Protein AF-A0A822ARX7-F1 (afdb_monomer)

Secondary structure (DSSP, 8-state):
----------S-----EEEEEETTEEEEEESSHHHHHHHHHHHHHHEEE-TTS-EEE-TT-EEEE--S-S--EEEEE-SSS---HHHHHHHHHHHHHTT--EEEEE--BTTB--S--SS-TT-

Sequence (123 aa):
MHNANNTYNKIQTKAVNTLTTSRQIATIEATTVWGSLRGLETFSQLIYIDQQNYVVINDSVTLVDSPRFQHRGVMLDTARHFLPVSIIKKNLDVMSYNKLNVFHWHIVDDQSFPFQSTTFPNL

Nearest PDB structures (foldseek):
  2gk1-assembly1_M  TM=9.435E-01  e=1.002E-12  Homo sapiens
  2gk1-assembly1_I  TM=9.692E-01  e=2.557E-11  Homo sapiens
  5oar-assembly1_B  TM=9.523E-01  e=1.86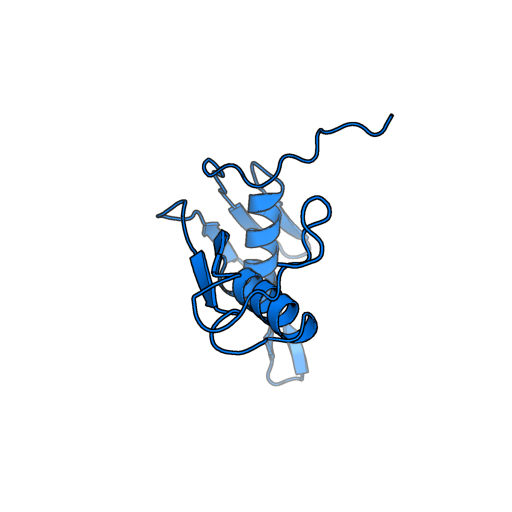0E-07  Aspergillus oryzae
  6ezt-assembly1_A  TM=9.159E-01  e=4.454E-06  Vibrio harveyi
  6ezs-assembly1_A  TM=9.127E-01  e=9.544E-06  Vibrio harveyi

Mean predicted aligned error: 7.73 Å

InterPro domains:
  IPR015883 Beta-hexosaminidase, catalytic domain [PF00728] (69-123)
  IPR017853 Glycoside hydrolase superfamily [SSF51445] (69-123)
  IPR025705 Beta-hexosaminidase [PR00738] (26-46)
  IPR025705 Beta-hexosaminidase [PR00738] (63-80)
  IPR025705 Beta-hexosaminidase [PR00738] (92-113)
  IPR025705 Beta-hexosaminidase [PTHR22600] (14-123)
  IPR029018 Beta-hexosaminidase-like, domain 2 [G3DSA:3.30.379.10] (1-65)
  IPR029018 Beta-hexosaminidase-like, domain 2 [SSF55545] (18-68)
  IPR029019 Beta-hexosaminidase, eukaryotic type, N-terminal [PF14845] (19-46)

Radius of gyration: 19.69 Å; Cα contacts (8 Å, |Δi|>4): 163; chains: 1; bounding box: 47×42×51 Å

Organism: NCBI:txid392032

pLDDT: mean 84.15, std 19.01, range [29.36, 98.19]

Solvent-accessible surface area (backbone atoms only — not comparable to full-atom values): 7705 Å² total; per-residue (Å²): 136,84,79,88,75,75,76,68,89,57,72,85,67,73,31,49,24,42,37,45,42,52,106,86,51,76,48,81,47,45,83,37,74,70,15,44,57,53,40,50,51,55,51,58,71,49,50,45,69,50,98,84,72,44,86,44,61,71,80,72,46,77,48,80,49,64,74,94,60,68,85,36,68,53,77,47,65,35,15,88,48,81,66,57,68,70,58,57,50,52,51,54,52,54,31,52,76,68,70,40,78,39,82,44,72,44,49,59,50,98,80,29,62,74,69,87,45,88,90,49,77,86,103

Foldseek 3Di:
DDDPPPPQDDLPDWWWWWWFDDPPDTDTDTPDPLNVLLVVLVQVVQWDQDPVRDTDGDHGDIDIDTDPGSAFEDEDECAVPHDDPVVVVVVVVVCSNVSHRDYHYNQHDPRDHPDQDPVCRPD

Structure (mmCIF, N/CA/C/O backbone):
data_AF-A0A822ARX7-F1
#
_entry.id   AF-A0A822ARX7-F1
#
loop_
_atom_site.group_PDB
_atom_site.id
_atom_site.type_symbol
_atom_site.label_atom_id
_atom_site.label_alt_id
_atom_site.label_comp_id
_atom_site.label_asym_id
_atom_site.label_entity_id
_atom_site.label_seq_id
_atom_site.pdbx_PDB_ins_code
_atom_site.Cartn_x
_atom_site.Cartn_y
_atom_site.Cartn_z
_atom_site.occupancy
_atom_site.B_iso_or_equiv
_atom_site.auth_seq_id
_atom_site.auth_comp_id
_atom_site.auth_asym_id
_atom_site.auth_atom_id
_atom_site.pdbx_PDB_model_num
ATOM 1 N N . MET A 1 1 ? -1.725 24.331 -16.579 1.00 33.25 1 MET A N 1
ATOM 2 C CA . MET A 1 1 ? -0.483 24.184 -15.790 1.00 33.25 1 MET A CA 1
ATOM 3 C C . MET A 1 1 ? -0.858 23.514 -14.475 1.00 33.25 1 MET A C 1
ATOM 5 O O . MET A 1 1 ? -1.492 24.142 -13.641 1.00 33.25 1 MET A O 1
ATOM 9 N N . HIS A 1 2 ? -0.648 22.200 -14.384 1.00 31.80 2 HIS A N 1
ATOM 10 C CA . HIS A 1 2 ? -1.139 21.354 -13.291 1.00 31.80 2 HIS A CA 1
ATOM 11 C C . HIS A 1 2 ? -0.182 21.460 -12.093 1.00 31.80 2 HIS A C 1
ATOM 13 O O . HIS A 1 2 ? 1.029 21.337 -12.255 1.00 31.80 2 HIS A O 1
ATOM 19 N N . ASN A 1 3 ? -0.730 21.776 -10.922 1.00 29.36 3 ASN A N 1
ATOM 20 C CA . ASN A 1 3 ? -0.005 22.190 -9.724 1.00 29.36 3 ASN A CA 1
ATOM 21 C C . ASN A 1 3 ? 0.778 21.009 -9.112 1.00 29.36 3 ASN A C 1
ATOM 23 O O . ASN A 1 3 ? 0.186 20.008 -8.711 1.00 29.36 3 ASN A O 1
ATOM 27 N N . ALA A 1 4 ? 2.106 21.119 -9.042 1.00 34.59 4 ALA A N 1
ATOM 28 C CA . ALA A 1 4 ? 3.039 20.083 -8.588 1.00 34.59 4 ALA A CA 1
ATOM 29 C C . ALA A 1 4 ? 3.128 19.964 -7.048 1.00 34.59 4 ALA A C 1
ATOM 31 O O . ALA A 1 4 ? 4.211 19.803 -6.493 1.00 34.59 4 ALA A O 1
ATOM 32 N N . ASN A 1 5 ? 1.984 20.009 -6.357 1.00 34.19 5 ASN A N 1
ATOM 33 C CA . ASN A 1 5 ? 1.888 19.834 -4.900 1.00 34.19 5 ASN A CA 1
ATOM 34 C C . ASN A 1 5 ? 1.461 18.411 -4.494 1.00 34.19 5 ASN A C 1
ATOM 36 O O . ASN A 1 5 ? 0.973 18.201 -3.387 1.00 34.19 5 ASN A O 1
ATOM 40 N N . ASN A 1 6 ? 1.656 17.413 -5.364 1.00 38.12 6 ASN A N 1
ATOM 41 C CA . ASN A 1 6 ? 1.599 16.012 -4.951 1.00 38.12 6 ASN A CA 1
ATOM 42 C C . ASN A 1 6 ? 2.914 15.675 -4.253 1.00 38.12 6 ASN A C 1
ATOM 44 O O . ASN A 1 6 ? 3.900 15.291 -4.880 1.00 38.12 6 ASN A O 1
ATOM 48 N N . THR A 1 7 ? 2.938 15.897 -2.944 1.00 48.03 7 THR A N 1
ATOM 49 C CA . THR A 1 7 ? 4.069 15.638 -2.059 1.00 48.03 7 THR A CA 1
ATOM 50 C C . THR A 1 7 ? 4.378 14.138 -2.061 1.00 48.03 7 THR A C 1
ATOM 52 O O . THR A 1 7 ? 3.872 13.389 -1.229 1.00 48.03 7 THR A O 1
ATOM 55 N N . TYR A 1 8 ? 5.185 13.674 -3.019 1.00 51.50 8 TYR A N 1
ATOM 56 C CA . TYR A 1 8 ? 5.755 12.327 -3.005 1.00 51.50 8 TYR A CA 1
ATOM 57 C C . TYR A 1 8 ? 6.392 12.061 -1.633 1.00 51.50 8 TYR A C 1
ATOM 59 O O . TYR A 1 8 ? 6.979 12.974 -1.048 1.00 51.50 8 TYR A O 1
ATOM 67 N N . ASN A 1 9 ? 6.245 10.832 -1.120 1.00 53.03 9 ASN A N 1
ATOM 68 C CA . ASN A 1 9 ? 6.721 10.389 0.197 1.00 53.03 9 ASN A CA 1
ATOM 69 C C . ASN A 1 9 ? 8.173 10.829 0.465 1.00 53.03 9 ASN A C 1
ATOM 71 O O . ASN A 1 9 ? 9.123 10.127 0.123 1.00 53.03 9 ASN A O 1
ATOM 75 N N . LYS A 1 10 ? 8.365 11.984 1.111 1.00 45.78 10 LYS A N 1
ATOM 76 C CA . LYS A 1 10 ? 9.645 12.340 1.726 1.00 45.78 10 LYS A CA 1
ATOM 77 C C . LYS A 1 10 ? 9.791 11.505 2.998 1.00 45.78 10 LYS A C 1
ATOM 79 O O . LYS A 1 10 ? 8.817 11.267 3.713 1.00 45.78 10 LYS A O 1
ATOM 84 N N . ILE A 1 11 ? 11.021 11.084 3.288 1.00 45.59 11 ILE A N 1
ATOM 85 C CA . ILE A 1 11 ? 11.367 10.139 4.368 1.00 45.59 11 ILE A CA 1
ATOM 86 C C . ILE A 1 11 ? 10.831 10.597 5.745 1.00 45.59 11 ILE A C 1
ATOM 88 O O . ILE A 1 11 ? 10.535 9.772 6.602 1.00 45.59 11 ILE A O 1
ATOM 92 N N . GLN A 1 12 ? 10.566 11.892 5.931 1.00 41.66 12 GLN A N 1
ATOM 93 C CA . GLN A 1 12 ? 10.018 12.475 7.159 1.00 41.66 12 GLN A CA 1
ATOM 94 C C . GLN A 1 12 ? 8.488 12.356 7.307 1.00 41.66 12 GLN A C 1
ATOM 96 O O . GLN A 1 12 ? 7.802 13.331 7.609 1.00 41.66 12 GLN A O 1
ATOM 101 N N . THR A 1 13 ? 7.917 11.168 7.120 1.00 47.31 13 THR A N 1
ATOM 102 C CA . THR A 1 13 ? 6.492 10.961 7.426 1.00 47.31 13 THR A CA 1
ATOM 103 C C . THR A 1 13 ? 6.327 10.553 8.892 1.00 47.31 13 THR A C 1
ATOM 105 O O . THR A 1 13 ? 6.566 9.401 9.252 1.00 47.31 13 THR A O 1
ATOM 108 N N . LYS A 1 14 ? 5.921 11.497 9.75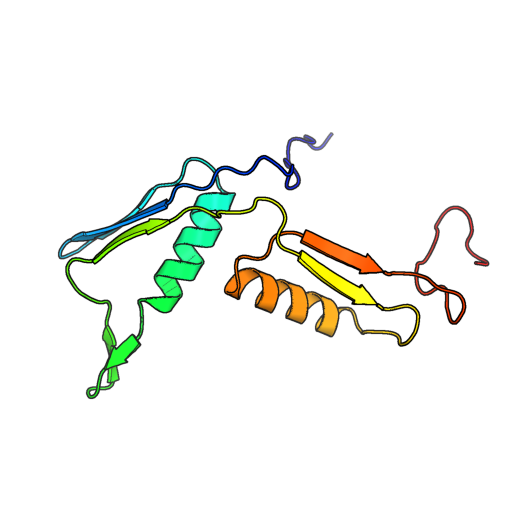3 1.00 44.88 14 LYS A N 1
ATOM 109 C CA . LYS A 1 14 ? 5.453 11.206 11.119 1.00 44.88 14 LYS A CA 1
ATOM 110 C C . LYS A 1 14 ? 3.964 10.867 11.052 1.00 44.88 14 LYS A C 1
ATOM 112 O O . LYS A 1 14 ? 3.141 11.765 10.907 1.00 44.88 14 LYS A O 1
ATOM 117 N N . ALA A 1 15 ? 3.635 9.581 11.125 1.00 50.94 15 ALA A N 1
ATOM 118 C CA . ALA A 1 15 ? 2.268 9.102 11.292 1.00 50.94 15 ALA A CA 1
ATOM 119 C C . ALA A 1 15 ? 2.041 8.815 12.778 1.00 50.94 15 ALA A C 1
ATOM 121 O O . ALA A 1 15 ? 2.741 7.978 13.341 1.00 50.94 15 ALA A O 1
ATOM 122 N N . VAL A 1 16 ? 1.120 9.545 13.402 1.00 52.75 16 VAL A N 1
ATOM 123 C CA . VAL A 1 16 ? 0.545 9.192 14.704 1.00 52.75 16 VAL A CA 1
ATOM 124 C C . VAL A 1 16 ? -0.934 9.004 14.438 1.00 52.75 16 VAL A C 1
ATOM 126 O O . VAL A 1 16 ? -1.561 9.942 13.946 1.00 52.75 16 VAL A O 1
ATOM 129 N N . ASN A 1 17 ? -1.444 7.805 14.698 1.00 55.56 17 ASN A N 1
ATOM 130 C CA . ASN A 1 17 ? -2.838 7.469 14.444 1.00 55.56 17 ASN A CA 1
ATOM 131 C C . ASN A 1 17 ? -3.550 7.152 15.746 1.00 55.56 17 ASN A C 1
ATOM 133 O O . ASN A 1 17 ? -3.069 6.272 16.454 1.00 55.56 17 ASN A O 1
ATOM 137 N N . THR A 1 18 ? -4.688 7.797 15.999 1.00 56.94 18 THR A N 1
ATOM 138 C CA . THR A 1 18 ? -5.602 7.410 17.081 1.00 56.94 18 THR A CA 1
ATOM 139 C C . THR A 1 18 ? -6.858 6.777 16.490 1.00 56.94 18 THR A C 1
ATOM 141 O O . THR A 1 18 ? -7.486 7.378 15.618 1.00 56.94 18 THR A O 1
ATOM 144 N N . LEU A 1 19 ? -7.210 5.572 16.944 1.00 55.06 19 LEU A N 1
ATOM 145 C CA . LEU A 1 19 ? -8.482 4.901 16.643 1.00 55.06 19 LEU A CA 1
ATOM 146 C C . LEU A 1 19 ? -9.309 4.817 17.920 1.00 55.06 19 LEU A C 1
ATOM 148 O O . LEU A 1 19 ? -8.780 4.278 18.880 1.00 55.06 19 LEU A O 1
ATOM 152 N N . THR A 1 20 ? -10.559 5.291 17.926 1.00 57.88 20 THR A N 1
ATOM 153 C CA . THR A 1 20 ? -11.496 5.138 19.061 1.00 57.88 20 THR A CA 1
ATOM 154 C C . THR A 1 20 ? -12.853 4.659 18.552 1.00 57.88 20 THR A C 1
ATOM 156 O O . THR A 1 20 ? -13.429 5.294 17.667 1.00 57.88 20 THR A O 1
ATOM 159 N N . THR A 1 21 ? -13.386 3.573 19.118 1.00 58.12 21 THR A N 1
ATOM 160 C CA . THR A 1 21 ? -14.728 3.049 18.800 1.00 58.12 21 THR A CA 1
ATOM 161 C C . THR A 1 21 ? -15.712 3.367 19.930 1.00 58.12 21 THR A C 1
ATOM 163 O O . THR A 1 21 ? -15.681 2.729 20.984 1.00 58.12 21 THR A O 1
ATOM 166 N N . SER A 1 22 ? -16.597 4.346 19.723 1.00 58.97 22 SER A N 1
ATOM 167 C CA . SER A 1 22 ? -17.810 4.520 20.544 1.00 58.97 22 SER A CA 1
ATOM 168 C C . SER A 1 22 ? -18.992 3.846 19.843 1.00 58.97 22 SER A C 1
ATOM 170 O O . SER A 1 22 ? -18.914 3.603 18.642 1.00 58.97 22 SER A O 1
ATOM 172 N N . ARG A 1 23 ? -20.093 3.569 20.558 1.00 59.62 23 ARG A N 1
ATOM 173 C CA . ARG A 1 23 ? -21.226 2.708 20.137 1.00 59.62 23 ARG A CA 1
ATOM 174 C C . ARG A 1 23 ? -21.876 3.008 18.762 1.00 59.62 23 ARG A C 1
ATOM 176 O O . ARG A 1 23 ? -22.780 2.274 18.382 1.00 59.62 23 ARG A O 1
ATOM 183 N N . GLN A 1 24 ? -21.468 4.059 18.037 1.00 69.94 24 GLN A N 1
ATOM 184 C CA . GLN A 1 24 ? -21.935 4.395 16.680 1.00 69.94 24 GLN A CA 1
ATOM 185 C C . GLN A 1 24 ? -20.863 4.995 15.740 1.00 69.94 24 GLN A C 1
ATOM 187 O O . GLN A 1 24 ? -21.124 5.113 14.545 1.00 69.94 24 GLN A O 1
ATOM 192 N N . ILE A 1 25 ? -19.681 5.399 16.230 1.00 80.44 25 ILE A N 1
ATOM 193 C CA . ILE A 1 25 ? -18.674 6.114 15.420 1.00 80.44 25 ILE A CA 1
ATOM 194 C C . ILE A 1 25 ? -17.275 5.573 15.721 1.00 80.44 25 ILE A C 1
ATOM 196 O O . ILE A 1 25 ? -16.863 5.518 16.885 1.00 80.44 25 ILE A O 1
ATOM 200 N N . ALA A 1 26 ? -16.552 5.227 14.652 1.00 83.19 26 ALA A N 1
ATOM 201 C CA . ALA A 1 26 ? -15.117 4.977 14.659 1.00 83.19 26 ALA A CA 1
ATOM 202 C C . ALA A 1 26 ? -14.382 6.184 14.057 1.00 83.19 26 ALA A C 1
ATOM 204 O O . ALA A 1 26 ? -14.713 6.626 12.956 1.00 83.19 26 ALA A O 1
ATOM 205 N N . THR A 1 27 ? -13.379 6.699 14.766 1.00 86.94 27 THR A N 1
ATOM 206 C CA . THR A 1 27 ? -12.612 7.881 14.338 1.00 86.94 27 THR A CA 1
ATOM 207 C C . THR A 1 27 ? -11.166 7.499 14.038 1.00 86.94 27 THR A C 1
ATOM 209 O O . THR A 1 27 ? -10.549 6.825 14.856 1.00 86.94 27 THR A O 1
ATOM 212 N N . ILE A 1 28 ? -10.622 7.949 12.898 1.00 88.44 28 ILE A N 1
ATOM 213 C CA . ILE A 1 28 ? -9.186 7.905 12.573 1.00 88.44 28 ILE A CA 1
ATOM 214 C C . ILE A 1 28 ? -8.653 9.334 12.594 1.00 88.44 28 ILE A C 1
ATOM 216 O O . ILE A 1 28 ? -8.995 10.136 11.724 1.00 88.44 28 ILE A O 1
ATOM 220 N N . GLU A 1 29 ? -7.772 9.637 13.539 1.00 88.19 29 GLU A N 1
ATOM 221 C CA . GLU A 1 29 ? -7.065 10.918 13.583 1.00 88.19 29 GLU A CA 1
ATOM 222 C C . GLU A 1 29 ? -5.622 10.729 13.136 1.00 88.19 29 GLU A C 1
ATOM 224 O O . GLU A 1 29 ? -4.938 9.843 13.640 1.00 88.19 29 GLU A O 1
ATOM 229 N N . ALA A 1 30 ? -5.154 11.558 12.201 1.00 87.31 30 ALA A N 1
ATOM 230 C CA . ALA A 1 30 ? -3.777 11.528 11.731 1.00 87.31 30 ALA A CA 1
ATOM 231 C C . ALA A 1 30 ? -3.276 12.927 11.374 1.00 87.31 30 ALA A C 1
ATOM 233 O O . ALA A 1 30 ? -4.007 13.762 10.846 1.00 87.31 30 ALA A O 1
ATOM 234 N N . THR A 1 31 ? -1.985 13.161 11.593 1.00 87.38 31 THR A N 1
ATOM 235 C CA . THR A 1 31 ? -1.302 14.418 11.242 1.00 87.38 31 THR A CA 1
ATOM 236 C C . THR A 1 31 ? -1.106 14.607 9.736 1.00 87.38 31 THR A C 1
ATOM 238 O O . THR A 1 31 ? -0.835 15.714 9.279 1.00 87.38 31 THR A O 1
ATOM 241 N N . THR A 1 32 ? -1.178 13.523 8.958 1.00 87.69 32 THR A N 1
ATOM 242 C CA . THR A 1 32 ? -0.955 13.508 7.507 1.00 87.69 32 THR A CA 1
ATOM 243 C C . THR A 1 32 ? -1.841 12.457 6.844 1.00 87.69 32 THR A C 1
ATOM 245 O O . THR A 1 32 ? -2.210 11.467 7.478 1.00 87.69 32 THR A O 1
ATOM 248 N N . VAL A 1 33 ? -2.083 12.605 5.536 1.00 90.88 33 VAL A N 1
ATOM 249 C CA . VAL A 1 33 ? -2.801 11.605 4.717 1.00 90.88 33 VAL A CA 1
ATOM 250 C C . VAL A 1 33 ? -2.149 10.219 4.815 1.00 90.88 33 VAL A C 1
ATOM 252 O O . VAL A 1 33 ? -2.833 9.200 4.851 1.00 90.88 33 VAL A O 1
ATOM 255 N N . TRP A 1 34 ? -0.819 10.161 4.926 1.00 89.06 34 TRP A N 1
ATOM 256 C CA . TRP A 1 34 ? -0.084 8.905 5.075 1.00 89.06 34 TRP A CA 1
ATOM 257 C C . TRP A 1 34 ? -0.397 8.187 6.386 1.00 89.06 34 TRP A C 1
ATOM 259 O O . TRP A 1 34 ? -0.474 6.961 6.396 1.00 89.06 34 TRP A O 1
ATOM 269 N N . GLY A 1 35 ? -0.590 8.934 7.477 1.00 87.69 35 GLY A N 1
ATOM 270 C CA . GLY A 1 35 ? -1.062 8.371 8.738 1.00 87.69 35 GLY A CA 1
ATOM 271 C C . GLY A 1 35 ? -2.458 7.781 8.578 1.00 87.69 35 GLY A C 1
ATOM 272 O O . GLY A 1 35 ? -2.641 6.603 8.882 1.00 87.69 35 GLY A O 1
ATOM 273 N N . SER A 1 36 ? -3.384 8.522 7.960 1.00 90.94 36 SER A N 1
ATOM 274 C CA . SER A 1 36 ? -4.742 8.036 7.682 1.00 90.94 36 SER A CA 1
ATOM 275 C C . SER A 1 36 ? -4.741 6.721 6.898 1.00 90.94 36 SER A C 1
ATOM 277 O O . SER A 1 36 ? -5.455 5.799 7.277 1.00 90.94 36 SER A O 1
ATOM 279 N N . LEU A 1 37 ? -3.886 6.573 5.876 1.00 93.00 37 LEU A N 1
ATOM 280 C CA . LEU A 1 37 ? -3.746 5.310 5.133 1.00 93.00 37 LEU A CA 1
ATOM 281 C C . LEU A 1 37 ? -3.300 4.141 6.025 1.00 93.00 37 LEU A C 1
ATOM 283 O O . LEU A 1 37 ? -3.813 3.034 5.890 1.00 93.00 37 LEU A O 1
ATOM 287 N N . ARG A 1 38 ? -2.369 4.368 6.963 1.00 94.25 38 ARG A N 1
ATOM 288 C CA . ARG A 1 38 ? -1.967 3.324 7.926 1.00 94.25 38 ARG A CA 1
ATOM 289 C C . ARG A 1 38 ? -3.061 3.032 8.948 1.00 94.25 38 ARG A C 1
ATOM 291 O O . ARG A 1 38 ? -3.193 1.885 9.356 1.00 94.25 38 ARG A O 1
ATOM 298 N N . GLY A 1 39 ? -3.831 4.048 9.337 1.00 90.44 39 GLY A N 1
ATOM 299 C CA . GLY A 1 39 ? -4.984 3.911 10.223 1.00 90.44 39 GLY A CA 1
ATOM 300 C C . GLY A 1 39 ? -6.091 3.076 9.586 1.00 90.44 39 GLY A C 1
ATOM 301 O O . GLY A 1 39 ? -6.622 2.195 10.247 1.00 90.44 39 GLY A O 1
ATOM 302 N N . LEU A 1 40 ? -6.369 3.283 8.294 1.00 93.62 40 LEU A N 1
ATOM 303 C CA . LEU A 1 40 ? -7.320 2.479 7.522 1.00 93.62 40 LEU A CA 1
ATOM 304 C C . LEU A 1 40 ? -6.890 1.013 7.415 1.00 93.62 40 LEU A C 1
ATOM 306 O O . LEU A 1 40 ? -7.724 0.130 7.583 1.00 93.62 40 LEU A O 1
AT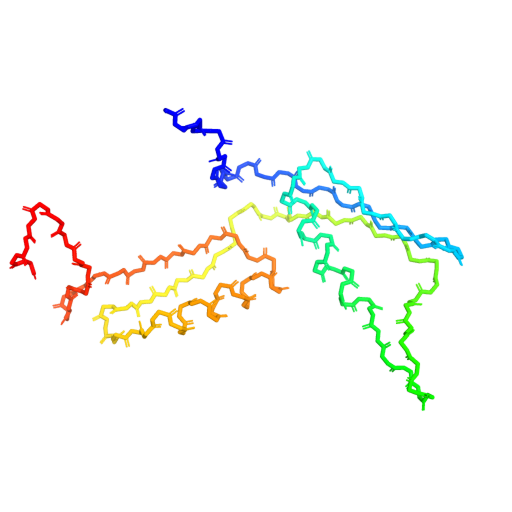OM 310 N N . GLU A 1 41 ? -5.600 0.750 7.193 1.00 95.06 41 GLU A N 1
ATOM 311 C CA . GLU A 1 41 ? -5.079 -0.623 7.185 1.00 95.06 41 GLU A CA 1
ATOM 312 C C . GLU A 1 41 ? -5.169 -1.284 8.567 1.00 95.06 41 GLU A C 1
ATOM 314 O O . GLU A 1 41 ? -5.501 -2.453 8.684 1.00 95.06 41 GLU A O 1
ATOM 319 N N . THR A 1 42 ? -4.897 -0.557 9.651 1.00 92.50 42 THR A N 1
ATOM 320 C CA . THR A 1 42 ? -5.123 -1.109 10.996 1.00 92.50 42 THR A CA 1
ATOM 321 C C . THR A 1 42 ? -6.613 -1.332 11.259 1.00 92.50 42 THR A C 1
ATOM 323 O O . THR A 1 42 ? -6.984 -2.339 11.850 1.00 92.50 42 THR A O 1
ATOM 326 N N . PHE A 1 43 ? -7.477 -0.427 10.801 1.00 90.56 43 PHE A N 1
ATOM 327 C CA . PHE A 1 43 ? -8.922 -0.545 10.960 1.00 90.56 43 PHE A CA 1
ATOM 328 C C . PHE A 1 43 ? -9.490 -1.760 10.214 1.00 90.56 43 PHE A C 1
ATOM 330 O O . PHE A 1 43 ? -10.302 -2.480 10.786 1.00 90.56 43 PHE A O 1
ATOM 337 N N . SER A 1 44 ? -9.030 -2.044 8.988 1.00 93.00 44 SER A N 1
ATOM 338 C CA . SER A 1 44 ? -9.455 -3.239 8.241 1.00 93.00 44 SER A CA 1
ATOM 339 C C . SER A 1 44 ? -9.112 -4.536 8.983 1.00 93.00 44 SER A C 1
ATOM 341 O O . SER A 1 44 ? -9.903 -5.473 8.959 1.00 93.00 44 SER A O 1
ATOM 343 N N . GLN A 1 45 ? -7.986 -4.564 9.705 1.00 92.19 45 GLN A N 1
ATOM 344 C CA . GLN A 1 45 ? -7.540 -5.706 10.513 1.00 92.19 45 GLN A CA 1
ATOM 345 C C . GLN A 1 45 ? -8.319 -5.880 11.830 1.00 92.19 45 GLN A C 1
ATOM 347 O O . GLN A 1 45 ? -8.229 -6.937 12.451 1.00 92.19 45 GLN A O 1
ATOM 352 N N . LEU A 1 46 ? -9.080 -4.870 12.272 1.00 90.12 46 LEU A N 1
ATOM 353 C CA . LEU A 1 46 ? -9.962 -4.971 13.444 1.00 90.12 46 LEU A CA 1
ATOM 354 C C . LEU A 1 46 ? -11.344 -5.544 13.110 1.00 90.12 46 LEU A C 1
ATOM 356 O O . LEU A 1 46 ? -12.076 -5.925 14.024 1.00 90.12 46 LEU A O 1
ATOM 360 N N . ILE A 1 47 ? -11.709 -5.570 11.827 1.00 90.25 47 ILE A N 1
ATOM 361 C CA . ILE A 1 47 ? -12.972 -6.126 11.349 1.00 90.25 47 ILE A CA 1
ATOM 362 C C . ILE A 1 47 ? -12.814 -7.640 11.211 1.00 90.25 47 ILE A C 1
ATOM 364 O O . ILE A 1 47 ? -11.885 -8.120 10.563 1.00 90.25 47 ILE A O 1
ATOM 368 N N . TYR A 1 48 ? -13.745 -8.401 11.776 1.00 91.44 48 TYR A N 1
ATOM 369 C CA . TYR A 1 48 ? -13.797 -9.852 11.621 1.00 91.44 48 TYR A CA 1
ATOM 370 C C . TYR A 1 48 ? -15.235 -10.345 11.458 1.00 91.44 48 TYR A C 1
ATOM 372 O O . TYR A 1 48 ? -16.195 -9.603 11.668 1.00 91.44 48 TYR A O 1
ATOM 380 N N . ILE A 1 49 ? -15.374 -11.602 11.040 1.00 94.00 49 ILE A N 1
ATOM 381 C CA . ILE A 1 49 ? -16.663 -12.290 10.948 1.00 94.00 49 ILE A CA 1
ATOM 382 C C . ILE A 1 49 ? -16.797 -13.174 12.188 1.00 94.00 49 ILE A C 1
ATOM 384 O O . ILE A 1 49 ? -15.898 -13.969 12.471 1.00 94.00 49 ILE A O 1
ATOM 388 N N . ASP A 1 50 ? -17.879 -13.006 12.947 1.00 92.56 50 ASP A N 1
ATOM 389 C CA . ASP A 1 50 ? -18.142 -13.813 14.140 1.00 92.56 50 ASP A CA 1
ATOM 390 C C . ASP A 1 50 ? -18.696 -15.212 13.796 1.00 92.56 50 ASP A C 1
ATOM 392 O O . ASP A 1 50 ? -18.858 -15.590 12.634 1.00 92.56 50 ASP A O 1
ATOM 396 N N . GLN A 1 51 ? -18.998 -16.013 14.822 1.00 94.06 51 GLN A N 1
ATOM 397 C CA . GLN A 1 51 ? -19.540 -17.367 14.640 1.00 94.06 51 GLN A CA 1
ATOM 398 C C . GLN A 1 51 ? -20.945 -17.378 14.016 1.00 94.06 51 GLN A C 1
ATOM 400 O O . GLN A 1 51 ? -21.401 -18.414 13.534 1.00 94.06 51 GLN A O 1
ATOM 405 N N . GLN A 1 52 ? -21.640 -16.243 14.038 1.00 94.81 52 GLN A N 1
ATOM 406 C CA . GLN A 1 52 ? -22.990 -16.051 13.530 1.00 94.81 52 GLN A CA 1
ATOM 407 C C . GLN A 1 52 ? -22.994 -15.398 12.135 1.00 94.81 52 GLN A C 1
ATOM 409 O O . GLN A 1 52 ? -24.065 -15.100 11.606 1.00 94.81 52 GLN A O 1
ATOM 414 N N . ASN A 1 53 ? -21.822 -15.251 11.504 1.00 93.00 53 ASN A N 1
ATOM 415 C CA . ASN A 1 53 ? -21.610 -14.595 10.213 1.00 93.00 53 ASN A CA 1
ATOM 416 C C . ASN A 1 53 ? -21.951 -13.094 10.188 1.00 93.00 53 ASN A C 1
ATOM 418 O O . ASN A 1 53 ? -22.244 -12.543 9.123 1.00 93.00 53 ASN A O 1
ATOM 422 N N . TYR A 1 54 ? -21.882 -12.409 11.329 1.00 91.62 54 TYR A N 1
ATOM 423 C CA . TYR A 1 54 ? -21.967 -10.954 11.378 1.00 91.62 54 TYR A CA 1
ATOM 424 C C . TYR A 1 54 ? -20.588 -10.316 11.225 1.00 91.62 54 TYR A C 1
ATOM 426 O O . TYR A 1 54 ? -19.581 -10.838 11.701 1.00 91.62 54 TYR A O 1
ATOM 434 N N . VAL A 1 55 ? -20.551 -9.156 10.564 1.00 89.62 55 VAL A N 1
ATOM 435 C CA . VAL A 1 55 ? -19.363 -8.299 10.521 1.00 89.62 55 VAL A CA 1
ATOM 436 C C . VAL A 1 55 ? -19.281 -7.545 11.842 1.00 89.62 55 VAL A C 1
ATOM 438 O O . VAL A 1 55 ? -20.157 -6.735 12.148 1.00 89.62 55 VAL A O 1
ATOM 441 N N . VAL A 1 56 ? -18.233 -7.814 12.613 1.00 88.25 56 VAL A N 1
ATOM 442 C CA . VAL A 1 56 ? -18.037 -7.282 13.962 1.00 88.25 56 VAL A CA 1
ATOM 443 C C . VAL A 1 56 ? -16.705 -6.539 14.039 1.00 88.25 56 VAL A C 1
ATOM 445 O O . VAL A 1 56 ? -15.742 -6.850 13.337 1.00 88.25 56 VAL A O 1
ATOM 448 N N . ILE A 1 57 ? -16.666 -5.527 14.902 1.00 85.06 57 ILE A N 1
ATOM 449 C CA . ILE A 1 57 ? -15.458 -4.817 15.322 1.00 85.06 57 ILE A CA 1
ATOM 450 C C . ILE A 1 57 ? -15.396 -4.930 16.843 1.00 85.06 57 ILE A C 1
ATOM 452 O O . ILE A 1 57 ? -16.429 -4.880 17.506 1.00 85.06 57 ILE A O 1
ATOM 456 N N . ASN A 1 58 ? -14.196 -5.087 17.401 1.00 74.31 58 ASN A N 1
ATOM 457 C CA . ASN A 1 58 ? -14.023 -5.107 18.852 1.00 74.31 58 ASN A CA 1
ATOM 458 C C . ASN A 1 58 ? -14.514 -3.797 19.487 1.00 74.31 58 ASN A C 1
ATOM 460 O O . ASN A 1 58 ? -14.093 -2.710 19.088 1.00 74.31 58 ASN A O 1
ATOM 464 N N . ASP A 1 59 ? -15.361 -3.914 20.508 1.00 68.81 59 ASP A N 1
ATOM 465 C CA . ASP A 1 59 ? -15.835 -2.766 21.273 1.00 68.81 59 ASP A CA 1
ATOM 466 C C . ASP A 1 59 ? -14.701 -2.146 22.106 1.00 68.81 59 ASP A C 1
ATOM 468 O O . ASP A 1 59 ? -13.856 -2.841 22.670 1.00 68.81 59 ASP A O 1
ATOM 472 N N . SER A 1 60 ? -14.734 -0.818 22.254 1.00 72.19 60 SER A N 1
ATOM 473 C CA . SER A 1 60 ? -13.841 -0.041 23.136 1.00 72.19 60 SER A CA 1
ATOM 474 C C . SER A 1 60 ? -12.338 -0.171 22.843 1.00 72.19 60 SER A C 1
ATOM 476 O O . SER A 1 60 ? -11.521 -0.227 23.763 1.00 72.19 60 SER A O 1
ATOM 478 N N . VAL A 1 61 ? -11.948 -0.188 21.567 1.00 79.44 61 VAL A N 1
ATOM 479 C CA . VAL A 1 61 ? -10.533 -0.194 21.180 1.00 79.44 61 VAL A CA 1
ATOM 480 C C . VAL A 1 61 ? -10.015 1.237 21.039 1.00 79.44 61 VAL A C 1
ATOM 482 O O . VAL A 1 61 ? -10.543 2.010 20.239 1.00 79.44 61 VAL A O 1
ATOM 485 N N . THR A 1 62 ? -8.949 1.551 21.786 1.00 84.62 62 THR A N 1
ATOM 486 C CA . THR A 1 62 ? -8.134 2.759 21.592 1.00 84.62 62 THR A CA 1
ATOM 487 C C . THR A 1 62 ? -6.724 2.376 21.155 1.00 84.62 62 THR A C 1
ATOM 489 O O . THR A 1 62 ? -6.008 1.720 21.911 1.00 84.62 62 THR A O 1
ATOM 492 N N . LEU A 1 63 ? -6.302 2.783 19.954 1.00 85.44 63 LEU A N 1
ATOM 493 C CA . LEU A 1 63 ? -4.955 2.495 19.433 1.00 85.44 63 LEU A CA 1
ATOM 494 C C . LEU A 1 63 ? -4.188 3.780 19.170 1.00 85.44 63 LEU A C 1
ATOM 496 O O . LEU A 1 63 ? -4.755 4.698 18.595 1.00 85.44 63 LEU A O 1
ATOM 500 N N . VAL A 1 64 ? -2.903 3.799 19.531 1.00 88.25 64 VAL A N 1
ATOM 501 C CA . VAL A 1 64 ? -1.941 4.837 19.142 1.00 88.25 64 VAL A CA 1
ATOM 502 C C . VAL A 1 64 ? -0.768 4.162 18.437 1.00 88.25 64 VAL A C 1
ATOM 504 O O . VAL A 1 64 ? -0.024 3.416 19.069 1.00 88.25 64 VAL A O 1
ATOM 507 N N . ASP A 1 65 ? -0.610 4.402 17.134 1.00 87.62 65 ASP A N 1
ATOM 508 C CA . ASP A 1 65 ? 0.416 3.742 16.309 1.00 87.62 65 ASP A CA 1
ATOM 509 C C . ASP A 1 65 ? 1.342 4.754 15.621 1.00 87.62 65 ASP A C 1
ATOM 511 O O . ASP A 1 65 ? 0.905 5.815 15.165 1.00 87.62 65 ASP A O 1
ATOM 515 N N . SER A 1 66 ? 2.632 4.414 15.546 1.00 88.25 66 SER A N 1
ATOM 516 C CA . SER A 1 66 ? 3.643 5.157 14.794 1.00 88.25 66 SER A CA 1
ATOM 517 C C . SER A 1 66 ? 4.834 4.262 14.414 1.00 88.25 66 SER A C 1
ATOM 519 O O . SER A 1 66 ? 5.229 3.382 15.184 1.00 88.25 66 SER A O 1
ATOM 521 N N . PRO A 1 67 ? 5.461 4.471 13.242 1.00 91.44 67 PRO A N 1
ATOM 522 C CA . PRO A 1 67 ? 6.582 3.643 12.824 1.00 91.44 67 PRO A CA 1
ATOM 523 C C . PRO A 1 67 ? 7.845 3.965 13.631 1.00 91.44 67 PRO A C 1
ATOM 525 O O . PRO A 1 67 ? 8.292 5.110 13.662 1.00 91.44 67 PRO A O 1
ATOM 528 N N . ARG A 1 68 ? 8.503 2.935 14.179 1.00 92.12 68 ARG A N 1
ATOM 529 C CA . ARG A 1 68 ? 9.828 3.080 14.813 1.00 92.12 68 ARG A CA 1
ATOM 530 C C . ARG A 1 68 ? 10.902 3.562 13.832 1.00 92.12 68 ARG A C 1
ATOM 532 O O . ARG A 1 68 ? 11.755 4.364 14.195 1.00 92.12 68 ARG A O 1
ATOM 539 N N . PHE A 1 69 ? 10.866 3.064 12.596 1.00 91.12 69 PHE A N 1
ATOM 540 C CA . PHE A 1 69 ? 11.824 3.404 11.542 1.00 91.12 69 PHE A CA 1
ATOM 541 C C . PHE A 1 69 ? 11.104 4.014 10.349 1.00 91.12 69 PHE A C 1
ATOM 543 O O . PHE A 1 69 ? 10.119 3.455 9.868 1.00 91.12 69 PHE A O 1
ATOM 550 N N . GLN A 1 70 ? 11.610 5.138 9.841 1.00 90.56 70 GLN A N 1
ATOM 551 C CA . GLN A 1 70 ? 11.003 5.839 8.707 1.00 90.56 70 GLN A CA 1
ATOM 552 C C . GLN A 1 70 ? 11.185 5.100 7.379 1.00 90.56 70 GLN A C 1
ATOM 554 O O . GLN A 1 70 ? 10.279 5.126 6.552 1.00 90.56 70 GLN A O 1
ATOM 559 N N . HIS A 1 71 ? 12.316 4.422 7.187 1.00 92.62 71 HIS A N 1
ATOM 560 C CA . HIS A 1 71 ? 12.636 3.698 5.962 1.00 92.62 71 HIS A CA 1
ATOM 561 C C . HIS A 1 71 ? 12.295 2.210 6.112 1.00 92.62 71 HIS A C 1
ATOM 563 O O . HIS A 1 71 ? 13.022 1.470 6.774 1.00 92.62 71 HIS A O 1
ATOM 569 N N . ARG A 1 72 ? 11.184 1.767 5.513 1.00 95.31 72 ARG A N 1
ATOM 570 C CA . ARG A 1 72 ? 10.718 0.372 5.554 1.00 95.31 72 ARG A CA 1
ATOM 571 C C . ARG A 1 72 ? 10.437 -0.085 4.133 1.00 95.31 72 ARG A C 1
ATOM 573 O O . ARG A 1 72 ? 9.415 0.293 3.555 1.00 95.31 72 ARG A O 1
ATOM 580 N N . GLY A 1 73 ? 11.362 -0.846 3.559 1.00 96.12 73 GLY A N 1
ATOM 581 C CA . GLY A 1 73 ? 11.309 -1.162 2.142 1.00 96.12 73 GLY A CA 1
ATOM 582 C C . GLY A 1 73 ? 11.532 -2.615 1.794 1.00 96.12 73 GLY A C 1
ATOM 583 O O . GLY A 1 73 ? 12.011 -3.404 2.603 1.00 96.12 73 GLY A O 1
ATOM 584 N N . VAL A 1 74 ? 11.178 -2.920 0.553 1.00 97.31 74 VAL A N 1
ATOM 585 C CA . VAL A 1 74 ? 11.456 -4.181 -0.130 1.00 97.31 74 VAL A CA 1
ATOM 586 C C . VAL A 1 74 ? 12.175 -3.859 -1.434 1.00 97.31 74 VAL A C 1
ATOM 588 O O . VAL A 1 74 ? 11.895 -2.829 -2.056 1.00 97.31 74 VAL A O 1
ATOM 591 N N . MET A 1 75 ? 13.116 -4.716 -1.819 1.00 97.81 75 MET A N 1
ATOM 592 C CA . MET A 1 75 ? 13.805 -4.617 -3.098 1.00 97.81 75 MET A CA 1
ATOM 593 C C . MET A 1 75 ? 13.195 -5.601 -4.088 1.00 97.81 75 MET A C 1
ATOM 595 O O . MET A 1 75 ? 13.051 -6.778 -3.762 1.00 97.81 75 MET A O 1
ATOM 599 N N . LEU A 1 76 ? 12.856 -5.120 -5.282 1.00 97.62 76 LEU A N 1
ATOM 600 C CA . LEU A 1 76 ? 12.385 -5.956 -6.379 1.00 97.62 76 LEU A CA 1
ATOM 601 C C . LEU A 1 76 ? 13.346 -5.850 -7.555 1.00 97.62 76 LEU A C 1
ATOM 603 O O . LEU A 1 76 ? 13.646 -4.751 -8.019 1.00 97.62 76 LEU A O 1
ATOM 607 N N . ASP A 1 77 ? 13.798 -7.004 -8.021 1.00 97.81 77 ASP A N 1
ATOM 608 C CA . ASP A 1 77 ? 14.740 -7.140 -9.120 1.00 97.81 77 ASP A CA 1
ATOM 609 C C . ASP A 1 77 ? 14.015 -7.612 -10.379 1.00 97.81 77 ASP A C 1
ATOM 611 O O . ASP A 1 77 ? 13.508 -8.732 -10.432 1.00 97.81 77 ASP A O 1
ATOM 615 N N . THR A 1 78 ? 13.951 -6.730 -11.375 1.00 97.62 78 THR A N 1
ATOM 616 C CA . THR A 1 78 ? 13.344 -7.022 -12.682 1.00 97.62 78 THR A CA 1
ATOM 617 C C . THR A 1 78 ? 14.371 -7.265 -13.779 1.00 97.62 78 THR A C 1
ATOM 619 O O . THR A 1 78 ? 13.985 -7.500 -14.922 1.00 97.62 78 THR A O 1
ATOM 622 N N . ALA A 1 79 ? 15.658 -7.189 -13.448 1.00 96.81 79 ALA A N 1
ATOM 623 C CA . ALA A 1 79 ? 16.746 -7.315 -14.402 1.00 96.81 79 ALA A CA 1
ATOM 624 C C . ALA A 1 79 ? 17.185 -8.768 -14.591 1.00 96.81 79 ALA A C 1
ATOM 626 O O . ALA A 1 79 ? 17.491 -9.195 -15.702 1.00 96.81 79 ALA A O 1
ATOM 627 N N . ARG A 1 80 ? 17.189 -9.555 -13.511 1.00 96.62 80 ARG A N 1
ATOM 628 C CA . ARG A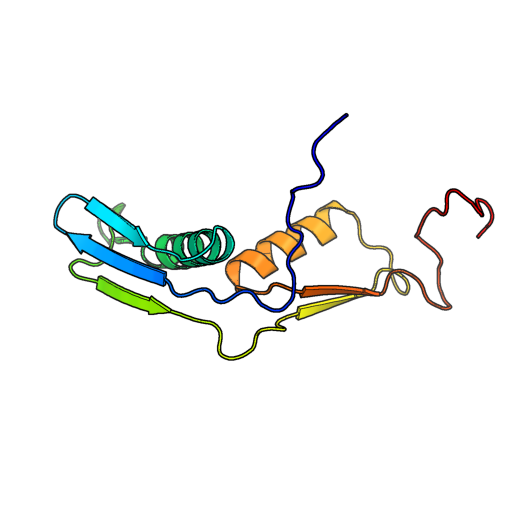 1 80 ? 17.565 -10.978 -13.573 1.00 96.62 80 ARG A CA 1
ATOM 629 C C . ARG A 1 80 ? 16.437 -11.808 -14.187 1.00 96.62 80 ARG A C 1
ATOM 631 O O . ARG A 1 80 ? 16.690 -12.729 -14.955 1.00 96.62 80 ARG A O 1
ATOM 638 N N . HIS A 1 81 ? 15.193 -11.449 -13.871 1.00 96.94 81 HIS A N 1
ATOM 639 C CA . HIS A 1 81 ? 13.986 -12.004 -14.475 1.00 96.94 81 HIS A CA 1
ATOM 640 C C . HIS A 1 81 ? 12.944 -10.901 -14.639 1.00 96.94 81 HIS A C 1
ATOM 642 O O . HIS A 1 81 ? 12.651 -10.170 -13.693 1.00 96.94 81 HIS A O 1
ATOM 648 N N . PHE A 1 82 ? 12.340 -10.809 -15.823 1.00 96.00 82 PHE A N 1
ATOM 649 C CA . PHE A 1 82 ? 11.276 -9.842 -16.058 1.00 96.00 82 PHE A CA 1
ATOM 650 C C . PHE A 1 82 ? 10.051 -10.154 -15.189 1.00 96.00 82 PHE A C 1
ATOM 652 O O . PHE A 1 82 ? 9.546 -11.280 -15.182 1.00 96.00 82 PHE A O 1
ATOM 659 N N . LEU A 1 83 ? 9.529 -9.133 -14.506 1.00 96.94 83 LEU A N 1
ATOM 660 C CA . LEU A 1 83 ? 8.277 -9.220 -13.759 1.00 96.94 83 LEU A CA 1
ATOM 661 C C . LEU A 1 83 ? 7.201 -8.380 -14.453 1.00 96.94 83 LEU A C 1
ATOM 663 O O . LEU A 1 83 ? 7.386 -7.173 -14.626 1.00 96.94 83 LEU A O 1
ATOM 667 N N . PRO A 1 84 ? 6.043 -8.970 -14.798 1.00 97.12 84 PRO A N 1
ATOM 668 C CA . PRO A 1 84 ? 4.924 -8.204 -15.323 1.00 97.12 84 PRO A CA 1
ATOM 669 C C . PRO A 1 84 ? 4.484 -7.100 -14.354 1.00 97.12 84 PRO A C 1
ATOM 671 O O . PRO A 1 84 ? 4.461 -7.289 -13.136 1.00 97.12 84 PRO A O 1
ATOM 674 N N . VAL A 1 85 ? 4.017 -5.973 -14.897 1.00 96.88 85 VAL A N 1
ATOM 675 C CA . VAL A 1 85 ? 3.521 -4.826 -14.109 1.00 96.88 85 VAL A CA 1
ATOM 676 C C . VAL A 1 85 ? 2.416 -5.228 -13.126 1.00 96.88 85 VAL A C 1
ATOM 678 O O . VAL A 1 85 ? 2.322 -4.667 -12.038 1.00 96.88 85 VAL A O 1
ATOM 681 N N . SER A 1 86 ? 1.595 -6.224 -13.467 1.00 98.19 86 SER A N 1
ATOM 682 C CA . SER A 1 86 ? 0.570 -6.758 -12.563 1.00 98.19 86 SER A CA 1
ATOM 683 C C . SER A 1 86 ? 1.165 -7.363 -11.286 1.00 98.19 86 SER A C 1
ATOM 685 O O . SER A 1 86 ? 0.596 -7.183 -10.212 1.00 98.19 86 SER A O 1
ATOM 687 N N . ILE A 1 87 ? 2.319 -8.029 -11.372 1.00 97.50 87 ILE A N 1
ATOM 688 C CA . ILE A 1 87 ? 3.030 -8.589 -10.217 1.00 97.50 87 ILE A CA 1
ATOM 689 C C . ILE A 1 87 ? 3.672 -7.476 -9.390 1.00 97.50 87 ILE A C 1
ATOM 691 O O . ILE A 1 87 ? 3.588 -7.506 -8.163 1.00 97.50 87 ILE A O 1
ATOM 695 N N . ILE A 1 88 ? 4.244 -6.458 -10.038 1.00 97.62 88 ILE A N 1
ATOM 696 C CA . ILE A 1 88 ? 4.791 -5.284 -9.343 1.00 97.62 88 ILE A CA 1
ATOM 697 C C . ILE A 1 88 ? 3.682 -4.579 -8.546 1.00 97.62 88 ILE A C 1
ATOM 699 O O . ILE A 1 88 ? 3.854 -4.303 -7.363 1.00 97.62 88 ILE A O 1
ATOM 703 N N . LYS A 1 89 ? 2.505 -4.364 -9.150 1.00 98.19 89 LYS A N 1
ATOM 704 C CA . LYS A 1 89 ? 1.347 -3.760 -8.470 1.00 98.19 89 LYS A CA 1
ATOM 705 C C . LYS A 1 89 ? 0.863 -4.591 -7.281 1.00 98.19 89 LYS A C 1
ATOM 707 O O . LYS A 1 89 ? 0.683 -4.032 -6.209 1.00 98.19 89 LYS A O 1
ATOM 712 N N . LYS A 1 90 ? 0.769 -5.917 -7.427 1.00 98.06 90 LYS A N 1
ATOM 713 C CA . LYS A 1 90 ? 0.445 -6.812 -6.301 1.00 98.06 90 LYS A CA 1
ATOM 714 C C . LYS A 1 90 ? 1.453 -6.699 -5.154 1.00 98.06 90 LYS A C 1
ATOM 716 O O . LYS A 1 90 ? 1.063 -6.754 -3.994 1.00 98.06 90 LYS A O 1
ATOM 721 N N . ASN A 1 91 ? 2.741 -6.515 -5.452 1.00 97.94 91 ASN A N 1
ATOM 722 C CA . ASN A 1 91 ? 3.741 -6.264 -4.412 1.00 97.94 91 ASN A CA 1
ATOM 723 C C . ASN A 1 91 ? 3.493 -4.927 -3.699 1.00 97.94 91 ASN A C 1
ATOM 725 O O . ASN A 1 91 ? 3.616 -4.872 -2.480 1.00 97.94 91 ASN A O 1
ATOM 729 N N . LEU A 1 92 ? 3.087 -3.876 -4.419 1.00 97.81 92 LEU A N 1
ATOM 730 C CA . LEU A 1 92 ? 2.701 -2.599 -3.804 1.00 97.81 92 LEU A CA 1
ATOM 731 C C . LEU A 1 92 ? 1.465 -2.740 -2.897 1.00 97.81 92 LEU A C 1
ATOM 733 O O . LEU A 1 92 ? 1.440 -2.137 -1.823 1.00 97.81 92 LEU A O 1
ATOM 737 N N . ASP A 1 93 ? 0.488 -3.570 -3.272 1.00 97.50 93 ASP A N 1
ATOM 738 C CA . ASP A 1 93 ? -0.672 -3.875 -2.420 1.00 97.50 93 ASP A CA 1
ATOM 739 C C . ASP A 1 93 ? -0.225 -4.561 -1.119 1.00 97.50 93 ASP A C 1
ATOM 741 O O . ASP A 1 93 ? -0.541 -4.105 -0.019 1.00 97.50 93 ASP A O 1
ATOM 745 N N . VAL A 1 94 ? 0.619 -5.594 -1.226 1.00 97.44 94 VAL A N 1
ATOM 746 C CA . VAL A 1 94 ? 1.183 -6.303 -0.064 1.00 97.44 94 VAL A CA 1
ATOM 747 C C . VAL A 1 94 ? 2.033 -5.376 0.811 1.00 97.44 94 VAL A C 1
ATOM 749 O O . VAL A 1 94 ? 1.976 -5.452 2.042 1.00 97.44 94 VAL A O 1
ATOM 752 N N . MET A 1 95 ? 2.797 -4.462 0.209 1.00 97.56 95 MET A N 1
ATOM 753 C CA . MET A 1 95 ? 3.528 -3.427 0.941 1.00 97.56 95 MET A CA 1
ATOM 754 C C . MET A 1 95 ? 2.585 -2.517 1.736 1.00 97.56 95 MET A C 1
ATOM 756 O O . MET A 1 95 ? 2.931 -2.124 2.853 1.00 97.56 95 MET A O 1
ATOM 760 N N . SER A 1 96 ? 1.406 -2.192 1.195 1.00 96.00 96 SER A N 1
ATOM 761 C CA . SER A 1 96 ? 0.391 -1.402 1.898 1.00 96.00 96 SER A CA 1
ATOM 762 C C . SER A 1 96 ? -0.092 -2.116 3.159 1.00 96.00 96 SER A C 1
ATOM 764 O O . SER A 1 96 ? -0.019 -1.521 4.240 1.00 96.00 96 SER A O 1
ATOM 766 N N . TYR A 1 97 ? -0.455 -3.399 3.036 1.00 96.62 97 TYR A N 1
ATOM 767 C CA . TYR A 1 97 ? -0.921 -4.234 4.152 1.00 96.62 97 TYR A CA 1
ATOM 768 C C . TYR A 1 97 ? 0.113 -4.319 5.285 1.00 96.62 97 TYR A C 1
ATOM 770 O O . TYR A 1 97 ? -0.204 -4.242 6.471 1.00 96.62 97 TYR A O 1
ATOM 778 N N . ASN A 1 98 ? 1.395 -4.375 4.915 1.00 97.12 98 ASN A N 1
ATOM 779 C CA . ASN A 1 98 ? 2.519 -4.474 5.849 1.00 97.12 98 ASN A CA 1
ATOM 780 C C . ASN A 1 98 ? 3.091 -3.115 6.286 1.00 97.12 98 ASN A C 1
ATOM 782 O O . ASN A 1 98 ? 4.162 -3.042 6.890 1.00 97.12 98 ASN A O 1
ATOM 786 N N . LYS A 1 99 ? 2.408 -2.011 5.971 1.00 95.38 99 LYS A N 1
ATOM 787 C CA . LYS A 1 99 ? 2.833 -0.648 6.319 1.00 95.38 99 LYS A CA 1
ATOM 788 C C . LYS A 1 99 ? 4.238 -0.266 5.796 1.00 95.38 99 LYS A C 1
ATOM 790 O O . LYS A 1 99 ? 4.871 0.654 6.336 1.00 95.38 99 LYS A O 1
ATOM 795 N N . LEU A 1 100 ? 4.720 -0.914 4.730 1.00 96.25 100 LEU A N 1
ATOM 796 C CA . LEU A 1 100 ? 5.966 -0.579 4.030 1.00 96.25 100 LEU A CA 1
ATOM 797 C C . LEU A 1 100 ? 5.775 0.681 3.173 1.00 96.25 100 LEU A C 1
ATOM 799 O O . LEU A 1 100 ? 4.668 0.994 2.727 1.00 96.25 100 LEU A O 1
ATOM 803 N N . ASN A 1 101 ? 6.841 1.456 2.988 1.00 95.44 101 ASN A N 1
ATOM 804 C CA . ASN A 1 101 ? 6.777 2.766 2.332 1.00 95.44 101 ASN A CA 1
ATOM 805 C C . ASN A 1 101 ? 7.906 3.049 1.337 1.00 95.44 101 ASN A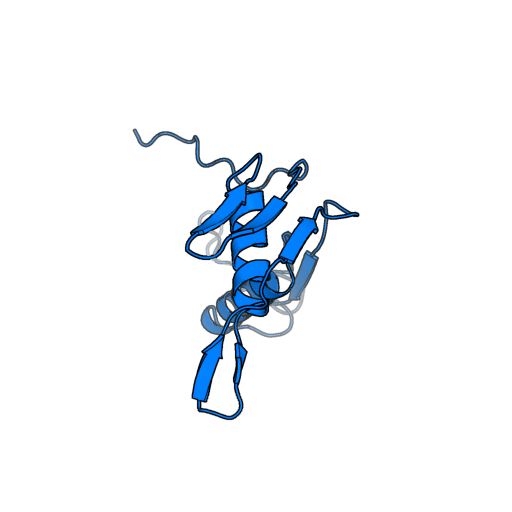 C 1
ATOM 807 O O . ASN A 1 101 ? 7.878 4.107 0.712 1.00 95.44 101 ASN A O 1
ATOM 811 N N . VAL A 1 102 ? 8.869 2.140 1.177 1.00 96.50 102 VAL A N 1
ATOM 812 C CA . VAL A 1 102 ? 9.946 2.285 0.193 1.00 96.50 102 VAL A CA 1
ATOM 813 C C . VAL A 1 102 ? 9.950 1.094 -0.753 1.00 96.50 102 VAL A C 1
ATOM 815 O O . VAL A 1 102 ? 10.111 -0.048 -0.334 1.00 96.50 102 VAL A O 1
ATOM 818 N N . PHE A 1 103 ? 9.780 1.366 -2.040 1.00 97.44 103 PHE A N 1
ATOM 819 C CA . PHE A 1 103 ? 9.920 0.367 -3.090 1.00 97.44 103 PHE A CA 1
ATOM 820 C C . PHE A 1 103 ? 11.282 0.562 -3.752 1.00 97.44 103 PHE A C 1
ATOM 822 O O . PHE A 1 103 ? 11.473 1.512 -4.511 1.00 97.44 103 PHE A O 1
ATOM 829 N N . HIS A 1 104 ? 12.247 -0.291 -3.411 1.00 97.69 104 HIS A N 1
ATOM 830 C CA . HIS A 1 104 ? 13.570 -0.247 -4.018 1.00 97.69 104 HIS A CA 1
ATOM 831 C C . HIS A 1 104 ? 13.537 -1.061 -5.312 1.00 97.69 104 HIS A C 1
ATOM 833 O O . HIS A 1 104 ? 13.562 -2.289 -5.297 1.00 97.69 104 HIS A O 1
ATOM 839 N N . TRP A 1 105 ? 13.433 -0.372 -6.444 1.00 97.44 105 TRP A N 1
ATOM 840 C CA . TRP A 1 105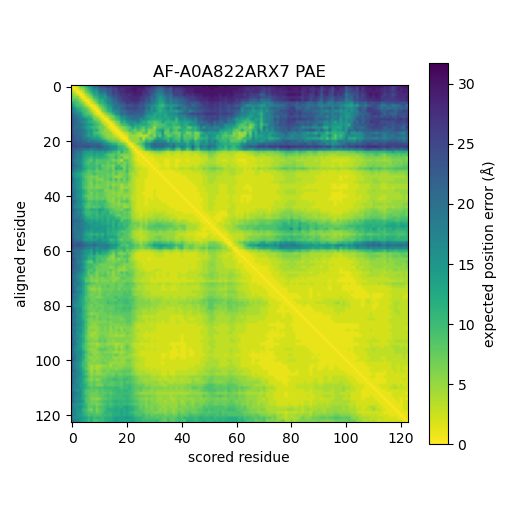 ? 13.345 -1.030 -7.740 1.00 97.44 105 TRP A CA 1
ATOM 841 C C . TRP A 1 105 ? 14.734 -1.201 -8.355 1.00 97.44 105 TRP A C 1
ATOM 843 O O . TRP A 1 105 ? 15.302 -0.258 -8.905 1.00 97.44 105 TRP A O 1
ATOM 853 N N . HIS A 1 106 ? 15.267 -2.419 -8.273 1.00 97.81 106 HIS A N 1
ATOM 854 C CA . HIS A 1 106 ? 16.475 -2.825 -8.986 1.00 97.81 106 HIS A CA 1
ATOM 855 C C . HIS A 1 106 ? 16.097 -3.159 -10.433 1.00 97.81 106 HIS A C 1
ATOM 857 O O . HIS A 1 106 ? 15.769 -4.294 -10.776 1.00 97.81 106 HIS A O 1
ATOM 863 N N . ILE A 1 107 ? 15.988 -2.112 -11.252 1.00 97.19 107 ILE A N 1
ATOM 864 C CA . ILE A 1 107 ? 15.312 -2.186 -12.551 1.00 97.19 107 ILE A CA 1
ATOM 865 C C . ILE A 1 107 ? 16.171 -2.790 -13.668 1.00 97.19 107 ILE A C 1
ATOM 867 O O . ILE A 1 107 ? 15.624 -3.488 -14.516 1.00 97.19 107 ILE A O 1
ATOM 871 N N . VAL A 1 108 ? 17.484 -2.552 -13.658 1.00 97.00 108 VAL A N 1
ATOM 872 C CA . VAL A 1 108 ? 18.448 -2.982 -14.689 1.00 97.00 108 VAL A CA 1
ATOM 873 C C . VAL A 1 108 ? 19.670 -3.629 -14.036 1.00 97.00 108 VAL A C 1
ATOM 875 O O . VAL A 1 108 ? 20.005 -3.298 -12.899 1.00 97.00 108 VAL A O 1
ATOM 878 N N . ASP A 1 109 ? 20.318 -4.546 -14.748 1.00 97.00 109 ASP A N 1
ATOM 879 C CA . ASP A 1 109 ? 21.536 -5.252 -14.329 1.00 97.00 109 ASP A CA 1
ATOM 880 C C . ASP A 1 109 ? 22.195 -5.906 -15.557 1.00 97.00 109 ASP A C 1
ATOM 882 O O . ASP A 1 109 ? 21.686 -5.767 -16.670 1.00 97.00 109 ASP A O 1
ATOM 886 N N . ASP A 1 110 ? 23.291 -6.645 -15.373 1.00 97.25 110 ASP A N 1
ATOM 887 C CA . ASP A 1 110 ? 24.084 -7.200 -16.482 1.00 97.25 110 ASP A CA 1
ATOM 888 C C . ASP A 1 110 ? 23.266 -8.098 -17.425 1.00 97.25 110 ASP A C 1
ATOM 890 O O . ASP A 1 110 ? 23.543 -8.176 -18.621 1.00 97.25 110 ASP A O 1
ATOM 894 N N . GLN A 1 111 ? 22.257 -8.799 -16.898 1.00 97.06 111 GLN A N 1
ATOM 895 C CA . GLN A 1 111 ? 21.473 -9.767 -17.666 1.00 97.06 111 GLN A CA 1
ATOM 896 C C . GLN A 1 111 ? 20.405 -9.116 -18.552 1.00 97.06 111 GLN A C 1
ATOM 898 O O . GLN A 1 111 ? 20.024 -9.718 -19.557 1.00 97.06 111 GLN A O 1
ATOM 903 N N . SER A 1 112 ? 19.882 -7.934 -18.194 1.00 96.81 112 SER A N 1
ATOM 904 C CA . SER A 1 112 ? 18.884 -7.247 -19.023 1.00 96.81 112 SER A CA 1
ATOM 905 C C . SER A 1 112 ? 18.669 -5.768 -18.677 1.00 96.81 112 SER A C 1
ATOM 907 O O . SER A 1 112 ? 18.847 -5.324 -17.538 1.00 96.81 112 SER A O 1
ATOM 909 N N . PHE A 1 113 ? 18.186 -5.024 -19.679 1.00 96.75 113 PHE A N 1
ATOM 910 C CA . PHE A 1 113 ? 17.782 -3.622 -19.576 1.00 96.75 113 PHE A CA 1
ATOM 911 C C . PHE A 1 113 ? 16.279 -3.452 -19.898 1.00 96.75 113 PHE A C 1
ATOM 913 O O . PHE A 1 113 ? 15.912 -3.045 -20.996 1.00 96.75 113 PHE A O 1
ATOM 920 N N . PRO A 1 114 ? 15.352 -3.784 -18.977 1.00 95.06 114 PRO A N 1
ATOM 921 C CA . PRO A 1 114 ? 13.910 -3.718 -19.256 1.00 95.06 114 PRO A CA 1
ATOM 922 C C . PRO A 1 114 ? 13.332 -2.292 -19.211 1.00 95.06 114 PRO A C 1
ATOM 924 O O . PRO A 1 114 ? 12.161 -2.088 -19.537 1.00 95.06 114 PRO A O 1
ATOM 927 N N . PHE A 1 115 ? 14.108 -1.301 -18.765 1.00 95.75 115 PHE A N 1
ATOM 928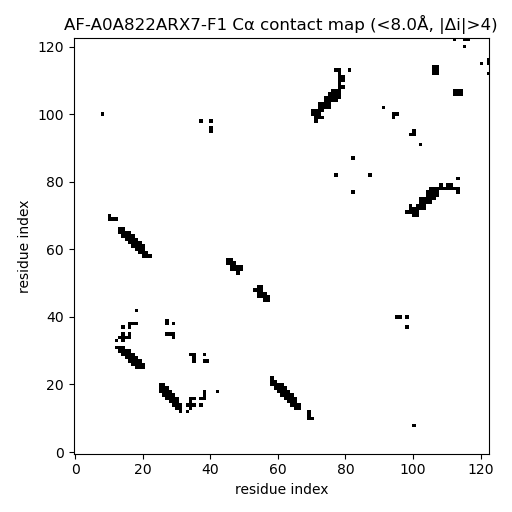 C CA . PHE A 1 115 ? 13.675 0.091 -18.726 1.00 95.75 115 PHE A CA 1
ATOM 929 C C . PHE A 1 115 ? 13.720 0.713 -20.123 1.00 95.75 115 PHE A C 1
ATOM 931 O O . PHE A 1 115 ? 14.761 0.741 -20.767 1.00 95.75 115 PHE A O 1
ATOM 938 N N . GLN A 1 116 ? 12.615 1.300 -20.574 1.00 95.69 116 GLN A N 1
ATOM 939 C CA . GLN A 1 116 ? 12.599 2.018 -21.844 1.00 95.69 116 GLN A CA 1
ATOM 940 C C . GLN A 1 1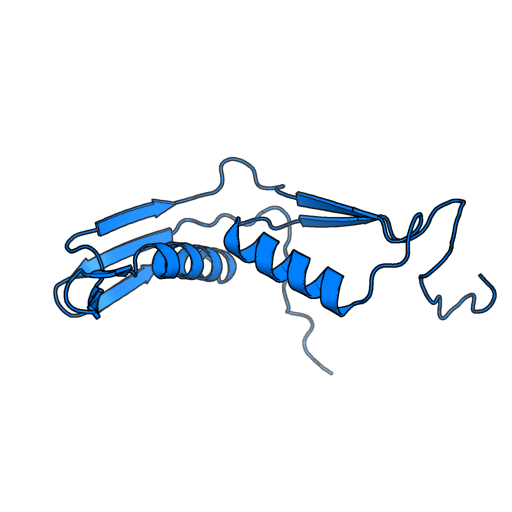16 ? 13.045 3.473 -21.646 1.00 95.69 116 GLN A C 1
ATOM 942 O O . GLN A 1 116 ? 12.278 4.315 -21.175 1.00 95.69 116 GLN A O 1
ATOM 947 N N . SER A 1 117 ? 14.284 3.777 -22.036 1.00 96.38 117 SER A N 1
ATOM 948 C CA . SER A 1 117 ? 14.799 5.148 -22.051 1.00 96.38 117 SER A CA 1
ATOM 949 C C . SER A 1 117 ? 14.274 5.915 -23.263 1.00 96.38 117 SER A C 1
ATOM 951 O O . SER A 1 117 ? 14.384 5.463 -24.401 1.00 96.38 117 SER A O 1
ATOM 953 N N . THR A 1 118 ? 13.736 7.113 -23.035 1.00 97.25 118 THR A N 1
ATOM 954 C CA . THR A 1 118 ? 13.301 8.004 -24.121 1.00 97.25 118 THR A CA 1
ATOM 955 C C . THR A 1 118 ? 14.481 8.647 -24.848 1.00 97.25 118 THR A C 1
ATOM 957 O O . THR A 1 118 ? 14.400 8.894 -26.047 1.00 97.25 118 THR A O 1
ATOM 960 N N . THR A 1 119 ? 15.579 8.913 -24.139 1.00 97.44 119 THR A N 1
ATOM 961 C CA . THR A 1 119 ? 16.791 9.549 -24.678 1.00 97.44 119 THR A CA 1
ATOM 962 C C . THR A 1 119 ? 17.705 8.562 -25.395 1.00 97.44 119 THR A C 1
ATOM 964 O O . THR A 1 119 ? 18.401 8.950 -26.329 1.00 97.44 119 THR A O 1
ATOM 967 N N . PHE A 1 120 ? 17.699 7.294 -24.976 1.00 97.06 120 PHE A N 1
ATOM 968 C CA . PHE A 1 120 ? 18.535 6.235 -25.547 1.00 97.06 120 PHE A CA 1
ATOM 969 C C . PHE A 1 120 ? 17.687 4.993 -25.874 1.00 97.06 120 PHE A C 1
ATOM 971 O O . PHE A 1 120 ? 17.672 4.043 -25.096 1.00 97.06 120 PHE A O 1
ATOM 978 N N . PRO A 1 121 ? 16.975 4.975 -27.016 1.00 94.69 121 PRO A N 1
ATOM 979 C CA . PRO A 1 121 ? 16.040 3.894 -27.348 1.00 94.69 121 PRO A CA 1
ATOM 980 C C . PRO A 1 121 ? 16.682 2.529 -27.645 1.00 94.69 121 PRO A C 1
ATOM 982 O O . PRO A 1 121 ? 15.963 1.539 -27.699 1.00 94.69 121 PRO A O 1
ATOM 985 N N . ASN A 1 122 ? 18.002 2.486 -27.869 1.00 93.62 122 ASN A 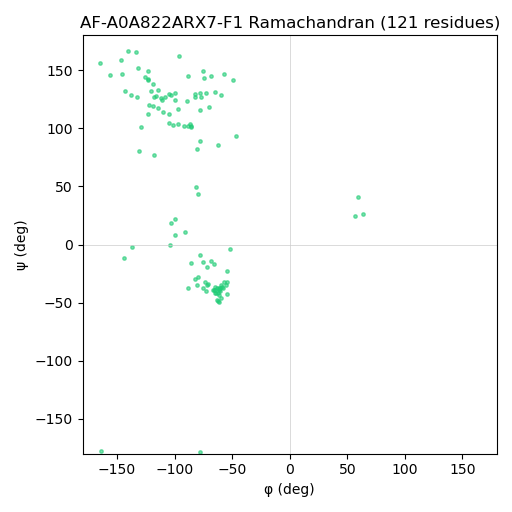N 1
ATOM 986 C CA . ASN A 1 122 ? 18.755 1.279 -28.245 1.00 93.62 122 ASN A CA 1
ATOM 987 C C . ASN A 1 122 ? 19.560 0.676 -27.073 1.00 93.62 122 ASN A C 1
ATOM 989 O O . ASN A 1 122 ? 20.545 -0.020 -27.322 1.00 93.62 122 ASN A O 1
ATOM 993 N N . LEU A 1 123 ? 19.211 1.028 -25.830 1.00 91.38 123 LEU A N 1
ATOM 994 C CA . LEU A 1 123 ? 19.757 0.382 -24.630 1.00 91.38 123 LEU A CA 1
ATOM 995 C C . LEU A 1 123 ? 19.230 -1.046 -24.463 1.00 91.38 123 LEU A C 1
ATOM 997 O O . LEU A 1 123 ? 18.112 -1.321 -24.954 1.00 91.38 123 LEU A O 1
#